Protein AF-R5E5W7-F1 (afdb_monomer_lite)

Foldseek 3Di:
DVVVVVVVVVVVVVVVVVVVVVVVVVVVVPPDPDDDDDDPPDDDDDDDDDDDDDDPPQFKWKWAQDPNWIWIATPVVRHTDDIQPFDPVQDDPVVNVCNHVIDMGTHPVRVVVVSVSGPD

Structure (mmCIF, N/CA/C/O backbone):
data_AF-R5E5W7-F1
#
_entry.id   AF-R5E5W7-F1
#
loop_
_atom_site.group_PDB
_atom_site.id
_atom_site.type_symbol
_atom_site.label_atom_id
_atom_site.label_alt_id
_atom_site.label_comp_id
_atom_site.label_asym_id
_atom_site.label_entity_id
_atom_site.label_seq_id
_atom_site.pdbx_PDB_ins_code
_atom_site.Cartn_x
_atom_site.Cartn_y
_atom_site.Cartn_z
_atom_site.occupancy
_atom_site.B_iso_or_equiv
_atom_site.auth_seq_id
_atom_site.auth_comp_id
_atom_site.auth_asym_id
_atom_site.auth_atom_id
_atom_site.pdbx_PDB_model_num
ATOM 1 N N . MET A 1 1 ? -29.186 -2.012 -33.921 1.00 54.53 1 MET A N 1
ATOM 2 C CA . MET A 1 1 ? -28.599 -0.682 -33.628 1.00 54.53 1 MET A CA 1
ATOM 3 C C . MET A 1 1 ? -28.529 -0.357 -32.128 1.00 54.53 1 MET A C 1
ATOM 5 O O . MET A 1 1 ? -27.446 -0.026 -31.678 1.00 54.53 1 MET A O 1
ATOM 9 N N . LYS A 1 2 ? -29.587 -0.528 -31.311 1.00 55.78 2 LYS A N 1
ATOM 10 C CA . LYS A 1 2 ? -29.557 -0.207 -29.857 1.00 55.78 2 LYS A CA 1
ATOM 11 C C . LYS A 1 2 ? -28.510 -0.954 -29.003 1.00 55.78 2 LYS A C 1
ATOM 13 O O . LYS A 1 2 ? -27.975 -0.366 -28.073 1.00 55.78 2 LYS A O 1
ATOM 18 N N . LYS A 1 3 ? -28.183 -2.217 -29.314 1.00 59.34 3 LYS A N 1
ATOM 19 C CA . LYS A 1 3 ? -27.215 -3.007 -28.519 1.00 59.34 3 LYS A CA 1
ATOM 20 C C . LYS A 1 3 ? -25.761 -2.529 -28.654 1.00 59.34 3 LYS A C 1
ATOM 22 O O . LYS A 1 3 ? -24.991 -2.680 -27.717 1.00 59.34 3 LYS A O 1
ATOM 27 N N . ILE A 1 4 ? -25.414 -1.908 -29.784 1.00 71.25 4 ILE A N 1
ATOM 28 C CA . ILE A 1 4 ? -24.067 -1.371 -30.031 1.00 71.25 4 ILE A CA 1
ATOM 29 C C . ILE A 1 4 ? -23.809 -0.116 -29.181 1.00 71.25 4 ILE A C 1
ATOM 31 O O . ILE A 1 4 ? -22.712 0.071 -28.671 1.00 71.25 4 ILE A O 1
ATOM 35 N N . TYR A 1 5 ? -24.840 0.709 -28.964 1.00 74.31 5 TYR A N 1
ATOM 36 C CA . TYR A 1 5 ? -24.718 1.945 -28.189 1.00 74.31 5 TYR A CA 1
ATOM 37 C C . TYR A 1 5 ? -24.454 1.684 -26.707 1.00 74.31 5 TYR A C 1
ATOM 39 O O . TYR A 1 5 ? -23.650 2.390 -26.111 1.00 74.31 5 TYR A O 1
ATOM 47 N N . GLY A 1 6 ? -25.063 0.647 -26.123 1.00 73.00 6 GLY A N 1
ATOM 48 C CA . GLY A 1 6 ? -24.780 0.271 -24.733 1.00 73.00 6 GLY A CA 1
ATOM 49 C C . GLY A 1 6 ? -23.317 -0.128 -24.519 1.00 73.00 6 GLY A C 1
ATOM 50 O O . GLY A 1 6 ? -22.710 0.265 -23.528 1.00 73.00 6 GLY A O 1
ATOM 51 N N . TYR A 1 7 ? -22.728 -0.838 -25.485 1.00 79.44 7 TYR A N 1
ATOM 52 C CA . TYR A 1 7 ? -21.323 -1.246 -25.439 1.00 79.44 7 TYR A CA 1
ATOM 53 C C . TYR A 1 7 ? -20.364 -0.054 -25.573 1.00 79.44 7 TYR A C 1
ATOM 55 O O . TYR A 1 7 ? -19.423 0.077 -24.794 1.00 79.44 7 TYR A O 1
ATOM 63 N N . ILE A 1 8 ? -20.638 0.859 -26.510 1.00 82.06 8 ILE A N 1
ATOM 64 C CA . ILE A 1 8 ? -19.815 2.059 -26.718 1.00 82.06 8 ILE A CA 1
ATOM 65 C C . ILE A 1 8 ? -19.871 2.979 -25.490 1.00 82.06 8 ILE A C 1
ATOM 67 O O . ILE A 1 8 ? -18.836 3.473 -25.053 1.00 82.06 8 ILE A O 1
ATOM 71 N N . VAL A 1 9 ? -21.050 3.165 -24.886 1.00 81.56 9 VAL A N 1
ATOM 72 C CA . VAL A 1 9 ? -21.195 3.965 -23.659 1.00 81.56 9 VAL A CA 1
ATOM 73 C C . VAL A 1 9 ? -20.426 3.336 -22.494 1.00 81.56 9 VAL A C 1
ATOM 75 O O . VAL A 1 9 ? -19.736 4.051 -21.773 1.00 81.56 9 VAL A O 1
ATOM 78 N N . GLY A 1 10 ? -20.471 2.008 -22.344 1.00 80.06 10 GLY A N 1
ATOM 79 C CA . GLY A 1 10 ? -19.704 1.299 -21.316 1.00 80.06 10 GLY A CA 1
ATOM 80 C C . GLY A 1 10 ? -18.190 1.482 -21.458 1.00 80.06 10 GLY A C 1
ATOM 81 O O . GLY A 1 10 ? -17.514 1.763 -20.471 1.00 80.06 10 GLY A O 1
ATOM 82 N N . ILE A 1 11 ? -17.662 1.406 -22.685 1.00 84.38 11 ILE A N 1
ATOM 83 C CA . ILE A 1 11 ? -16.235 1.644 -22.956 1.00 84.38 11 ILE A CA 1
ATOM 84 C C . ILE A 1 11 ? -15.837 3.076 -22.603 1.00 84.38 11 ILE A C 1
ATOM 86 O O . ILE A 1 11 ? -14.812 3.283 -21.959 1.00 84.38 11 ILE A O 1
ATOM 90 N N . VAL A 1 12 ? -16.643 4.067 -22.990 1.00 86.94 12 VAL A N 1
ATOM 91 C CA . VAL A 1 12 ? -16.334 5.479 -22.719 1.00 86.94 12 VAL A CA 1
ATOM 92 C C . VAL A 1 12 ? -16.306 5.754 -21.215 1.00 86.94 12 VAL A C 1
ATOM 94 O O . VAL A 1 12 ? -15.383 6.406 -20.734 1.00 86.94 12 VAL A O 1
ATOM 97 N N . VAL A 1 13 ? -17.258 5.208 -20.453 1.00 84.25 13 VAL A N 1
ATOM 98 C CA . VAL A 1 13 ? -17.280 5.350 -18.988 1.00 84.25 13 VAL A CA 1
ATOM 99 C C . VAL A 1 13 ? -16.085 4.639 -18.343 1.00 84.25 13 VAL A C 1
ATOM 101 O O . VAL A 1 13 ? -15.441 5.211 -17.466 1.00 84.25 13 VAL A O 1
ATOM 104 N N . GLY A 1 14 ? -15.732 3.438 -18.809 1.00 80.88 14 GLY A N 1
ATOM 105 C CA . GLY A 1 14 ? -14.558 2.710 -18.320 1.00 80.88 14 GLY A CA 1
ATOM 106 C C . GLY A 1 14 ? -13.244 3.458 -18.563 1.00 80.88 14 GLY A C 1
ATOM 107 O O . GLY A 1 14 ? -12.419 3.563 -17.658 1.00 80.88 14 GLY A O 1
ATOM 108 N N . LEU A 1 15 ? -13.070 4.053 -19.748 1.00 86.75 15 LEU A N 1
ATOM 109 C CA . LEU A 1 15 ? -11.886 4.857 -20.067 1.00 86.75 15 LEU A CA 1
ATOM 110 C C . LEU A 1 15 ? -11.782 6.106 -19.186 1.00 86.75 15 LEU A C 1
ATOM 112 O O . LEU A 1 15 ? -10.686 6.444 -18.749 1.00 86.75 15 LEU A O 1
ATOM 116 N N . ILE A 1 16 ? -12.905 6.756 -18.868 1.00 85.19 16 ILE A N 1
ATOM 117 C CA . ILE A 1 16 ? -12.922 7.908 -17.954 1.00 85.19 16 ILE A CA 1
ATOM 118 C C . ILE A 1 16 ? -12.454 7.494 -16.552 1.00 85.19 16 ILE A C 1
ATOM 120 O O . ILE A 1 16 ? -11.629 8.187 -15.965 1.00 85.19 16 ILE A O 1
ATOM 124 N N . ILE A 1 17 ? -12.909 6.345 -16.040 1.00 83.88 17 ILE A N 1
ATOM 125 C CA . ILE A 1 17 ? -12.494 5.835 -14.723 1.00 83.88 17 ILE A CA 1
ATOM 126 C C . ILE A 1 17 ? -10.989 5.535 -14.701 1.00 83.88 17 ILE A C 1
ATOM 128 O O . ILE A 1 17 ? -10.304 5.927 -13.759 1.00 83.88 17 ILE A O 1
ATOM 132 N N . ILE A 1 18 ? -10.459 4.907 -15.755 1.00 84.44 18 ILE A N 1
ATOM 133 C CA . ILE A 1 18 ? -9.023 4.608 -15.876 1.00 84.44 18 ILE A CA 1
ATOM 134 C C . ILE A 1 18 ? -8.200 5.903 -15.914 1.00 84.44 18 ILE A C 1
ATOM 136 O O . ILE A 1 18 ? -7.199 6.015 -15.212 1.00 84.44 18 ILE A O 1
ATOM 140 N N . ILE A 1 19 ? -8.636 6.909 -16.676 1.00 84.19 19 ILE A N 1
ATOM 141 C CA . ILE A 1 19 ? -7.956 8.211 -16.750 1.00 84.19 19 ILE A CA 1
ATOM 142 C C . ILE A 1 19 ? -7.986 8.922 -15.388 1.00 84.19 19 ILE A C 1
ATOM 144 O O . ILE A 1 19 ? -6.961 9.447 -14.953 1.00 84.19 19 ILE A O 1
ATOM 148 N N . CYS A 1 20 ? -9.117 8.898 -14.676 1.00 79.00 20 CYS A N 1
ATOM 149 C CA . CYS A 1 20 ? -9.213 9.433 -13.316 1.00 79.00 20 CYS A CA 1
ATOM 150 C C . CYS A 1 20 ? -8.267 8.712 -12.349 1.00 79.00 20 CYS A C 1
ATOM 152 O O . CYS A 1 20 ? -7.621 9.370 -11.536 1.00 79.00 20 CYS A O 1
ATOM 154 N N . PHE A 1 21 ? -8.141 7.390 -12.469 1.00 87.38 21 PHE A N 1
ATOM 155 C CA . PHE A 1 21 ? -7.224 6.600 -11.654 1.00 87.38 21 PHE A CA 1
ATOM 156 C C . PHE A 1 21 ? -5.765 6.988 -11.923 1.00 87.38 21 PHE A C 1
ATOM 158 O O . PHE A 1 21 ? -5.024 7.239 -10.982 1.00 87.38 21 PHE A O 1
ATOM 165 N N . VAL A 1 22 ? -5.361 7.161 -13.188 1.00 81.44 22 VAL A N 1
ATOM 166 C CA . VAL A 1 22 ? -3.997 7.601 -13.546 1.00 81.44 22 VAL A CA 1
ATOM 167 C C . VAL A 1 22 ? -3.691 9.016 -13.038 1.00 81.44 22 VAL A C 1
ATOM 169 O O . VAL A 1 22 ? -2.587 9.264 -12.552 1.00 81.44 22 VAL A O 1
ATOM 172 N N . ILE A 1 23 ? -4.650 9.947 -13.108 1.00 80.19 23 ILE A N 1
ATOM 173 C CA . ILE A 1 23 ? -4.487 11.307 -12.564 1.00 80.19 23 ILE A CA 1
ATOM 174 C C . ILE A 1 23 ? -4.349 11.262 -11.038 1.00 80.19 23 ILE A C 1
ATOM 176 O O . ILE A 1 23 ? -3.500 11.957 -10.483 1.00 80.19 23 ILE A O 1
ATOM 180 N N . PHE A 1 24 ? -5.153 10.433 -10.371 1.00 80.62 24 PHE A N 1
ATOM 181 C CA . PHE A 1 24 ? -5.102 10.254 -8.923 1.00 80.62 24 PHE A CA 1
ATOM 182 C C . PHE A 1 24 ? -3.756 9.673 -8.476 1.00 80.62 24 PHE A C 1
ATOM 184 O O . PHE A 1 24 ? -3.097 10.258 -7.625 1.00 80.62 24 PHE A O 1
ATOM 191 N N . ILE A 1 25 ? -3.306 8.603 -9.134 1.00 77.50 25 ILE A N 1
ATOM 192 C CA . ILE A 1 25 ? -1.981 7.984 -8.993 1.00 77.50 25 ILE A CA 1
ATOM 193 C C . ILE A 1 25 ? -0.887 9.049 -9.158 1.00 77.50 25 ILE A C 1
ATOM 195 O O . ILE A 1 25 ? -0.158 9.337 -8.215 1.00 77.50 25 ILE A O 1
ATOM 199 N N . THR A 1 26 ? -0.823 9.730 -10.305 1.00 72.06 26 THR A N 1
ATOM 200 C CA . THR A 1 26 ? 0.206 10.753 -10.585 1.00 72.06 26 THR A CA 1
ATOM 201 C C . THR A 1 26 ? 0.187 11.909 -9.571 1.00 72.06 26 THR A C 1
ATOM 203 O O . THR A 1 26 ? 1.239 12.431 -9.204 1.00 72.06 26 THR A O 1
ATOM 206 N N . GLY A 1 27 ? -0.996 12.316 -9.100 1.00 65.06 27 GLY A N 1
ATOM 207 C CA . GLY A 1 27 ? -1.155 13.340 -8.066 1.00 65.06 27 GLY A CA 1
ATOM 208 C C . GLY A 1 27 ? -0.719 12.875 -6.674 1.00 65.06 27 GLY A C 1
ATOM 209 O O . GLY A 1 27 ? -0.144 13.667 -5.932 1.00 65.06 27 GLY A O 1
ATOM 210 N N . TYR A 1 28 ? -0.934 11.600 -6.346 1.00 66.12 28 TYR A N 1
ATOM 211 C CA . TYR A 1 28 ? -0.548 10.985 -5.074 1.00 66.12 28 TY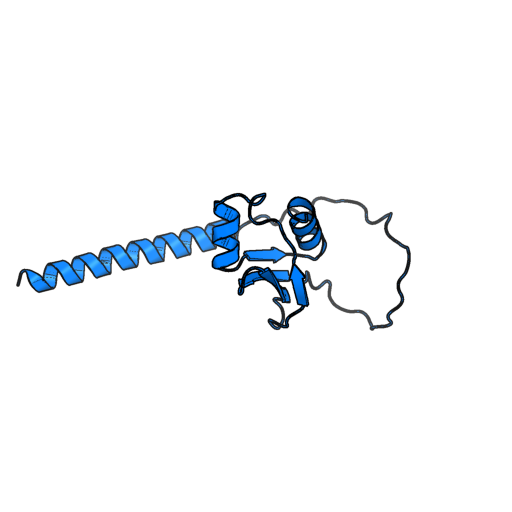R A CA 1
ATOM 212 C C . TYR A 1 28 ? 0.971 10.771 -4.972 1.00 66.12 28 TYR A C 1
ATOM 214 O O . TYR A 1 28 ? 1.579 11.116 -3.957 1.00 66.12 28 TYR A O 1
ATOM 222 N N . TYR A 1 29 ? 1.614 10.318 -6.057 1.00 62.56 29 TYR A N 1
ATOM 223 C CA . TYR A 1 29 ? 3.077 10.162 -6.122 1.00 62.56 29 TYR A CA 1
ATOM 224 C C . TYR A 1 29 ? 3.836 11.492 -6.086 1.00 62.56 29 TYR A C 1
ATOM 226 O O . TYR A 1 29 ? 5.042 11.511 -5.850 1.00 62.56 29 TYR A O 1
ATOM 234 N N . LYS A 1 30 ? 3.166 12.636 -6.276 1.00 53.34 30 LYS A N 1
ATOM 235 C CA . LYS A 1 30 ? 3.807 13.950 -6.147 1.00 53.34 30 LYS A CA 1
ATOM 236 C C . LYS A 1 30 ? 3.812 14.440 -4.695 1.00 53.34 30 LYS A C 1
ATOM 238 O O . LYS A 1 30 ? 3.437 15.577 -4.404 1.00 53.34 30 LYS A O 1
ATOM 243 N N . THR A 1 31 ? 4.292 13.598 -3.783 1.00 47.66 31 THR A N 1
ATOM 244 C CA . THR A 1 31 ? 4.494 13.937 -2.372 1.00 47.66 31 THR A CA 1
ATOM 245 C C . THR A 1 31 ? 5.952 14.335 -2.127 1.00 47.66 31 THR A C 1
ATOM 247 O O . THR A 1 31 ? 6.836 13.520 -1.925 1.00 47.66 31 THR A O 1
ATOM 250 N N . LYS A 1 32 ? 6.160 15.656 -2.178 1.00 51.12 32 LYS A N 1
ATOM 251 C CA . LYS A 1 32 ? 7.196 16.465 -1.507 1.00 51.12 32 LYS A CA 1
ATOM 252 C C . LYS A 1 32 ? 8.660 15.985 -1.545 1.00 51.12 32 LYS A C 1
ATOM 254 O O . LYS A 1 32 ? 9.162 15.380 -0.608 1.00 51.12 32 LYS A O 1
ATOM 259 N N . HIS A 1 33 ? 9.416 16.587 -2.466 1.00 50.53 33 HIS A N 1
ATOM 260 C CA . HIS A 1 33 ? 10.768 17.064 -2.151 1.00 50.53 33 HIS A CA 1
ATOM 261 C C . HIS A 1 33 ? 10.665 18.156 -1.067 1.00 50.53 33 HIS A C 1
ATOM 263 O O . HIS A 1 33 ? 10.414 19.323 -1.372 1.00 50.53 33 HIS A O 1
ATOM 269 N N . ASN A 1 34 ? 10.816 17.792 0.206 1.00 43.16 34 ASN A N 1
ATOM 270 C CA . ASN A 1 34 ? 11.026 18.762 1.280 1.00 43.16 34 ASN A CA 1
ATOM 271 C C . ASN A 1 34 ? 12.078 18.241 2.262 1.00 43.16 34 ASN A C 1
ATOM 273 O O . ASN A 1 34 ? 11.765 17.665 3.300 1.00 43.16 34 ASN A O 1
ATOM 277 N N . LYS A 1 35 ? 13.343 18.439 1.881 1.00 44.97 35 LYS A N 1
ATOM 278 C CA . LYS A 1 35 ? 14.521 18.170 2.702 1.00 44.97 35 LYS A CA 1
ATOM 279 C C . LYS A 1 35 ? 14.605 19.240 3.793 1.00 44.97 35 LYS A C 1
ATOM 281 O O . LYS A 1 35 ? 15.223 20.281 3.589 1.00 44.97 35 LYS A O 1
ATOM 286 N N . ASN A 1 36 ? 13.977 18.985 4.938 1.00 42.28 36 ASN A N 1
ATOM 287 C CA . ASN A 1 36 ? 14.173 19.789 6.140 1.00 42.28 36 ASN A CA 1
ATOM 288 C C . ASN A 1 36 ? 15.136 19.072 7.085 1.00 42.28 36 ASN A C 1
ATOM 290 O O . ASN A 1 36 ? 14.839 18.001 7.598 1.00 42.28 36 ASN A O 1
ATOM 294 N N . ASN A 1 37 ? 16.295 19.709 7.254 1.00 48.72 37 ASN A N 1
ATOM 295 C CA . ASN A 1 37 ? 17.343 19.466 8.239 1.00 48.72 37 ASN A CA 1
ATOM 296 C C . ASN A 1 37 ? 16.853 18.839 9.554 1.00 48.72 37 ASN A C 1
ATOM 298 O O . ASN A 1 37 ? 16.206 19.522 10.348 1.00 48.72 37 ASN A O 1
ATOM 302 N N . ILE A 1 38 ? 17.285 17.608 9.833 1.00 42.09 38 ILE A N 1
ATOM 303 C CA . ILE A 1 38 ? 17.412 17.093 11.197 1.00 42.09 38 ILE A CA 1
ATOM 304 C C . ILE A 1 38 ? 18.780 16.417 11.294 1.00 42.09 38 ILE A C 1
ATOM 306 O O . ILE A 1 38 ? 19.220 15.704 10.397 1.00 42.09 38 ILE A O 1
ATOM 310 N N . ASN A 1 39 ? 19.484 16.787 12.349 1.00 41.34 39 ASN A N 1
ATOM 311 C CA . ASN A 1 39 ? 20.896 16.566 12.587 1.00 41.34 39 ASN A CA 1
ATOM 312 C C . ASN A 1 39 ? 21.174 15.083 12.933 1.00 41.34 39 ASN A C 1
ATOM 314 O O . ASN A 1 39 ? 20.541 14.579 13.865 1.00 41.34 39 ASN A O 1
ATOM 318 N N . PRO A 1 40 ? 22.069 14.367 12.223 1.00 45.53 40 PRO A N 1
ATOM 319 C CA . PRO A 1 40 ? 22.365 12.962 12.492 1.00 45.53 40 PRO A CA 1
ATOM 320 C C . PRO A 1 40 ? 23.353 12.838 13.659 1.00 45.53 40 PRO A C 1
ATOM 322 O O . PRO A 1 40 ? 24.518 12.496 13.486 1.00 45.53 40 PRO A O 1
ATOM 325 N N . GLU A 1 41 ? 22.896 13.128 14.872 1.00 40.50 41 GLU A N 1
ATOM 326 C CA . GLU A 1 41 ? 23.690 12.916 16.082 1.00 40.50 41 GLU A CA 1
ATOM 327 C C . GLU A 1 41 ? 22.833 12.356 17.220 1.00 40.50 41 GLU A C 1
ATOM 329 O O . GLU A 1 41 ? 22.584 13.049 18.203 1.00 40.50 41 GLU A O 1
ATOM 334 N N . ASN A 1 42 ? 22.369 11.098 17.073 1.00 35.09 42 ASN A N 1
ATOM 335 C CA . ASN A 1 42 ? 22.277 10.125 18.184 1.00 35.09 42 ASN A CA 1
ATOM 336 C C . ASN A 1 42 ? 21.712 8.729 17.825 1.00 35.09 42 ASN A C 1
ATOM 338 O O . ASN A 1 42 ? 20.732 8.329 18.428 1.00 35.09 42 ASN A O 1
ATOM 342 N N . TYR A 1 43 ? 22.322 7.918 16.946 1.00 32.31 43 TYR A N 1
ATOM 343 C CA . TYR A 1 43 ? 22.010 6.465 16.935 1.00 32.31 43 TYR A CA 1
ATOM 344 C C . TYR A 1 43 ? 23.215 5.621 16.504 1.00 32.31 43 TYR A C 1
ATOM 346 O O . TYR A 1 43 ? 23.212 4.961 15.470 1.00 32.31 43 TYR A O 1
ATOM 354 N N . THR A 1 44 ? 24.280 5.633 17.300 1.00 40.72 44 THR A N 1
ATOM 355 C CA . THR A 1 44 ? 25.352 4.637 17.187 1.00 40.72 44 THR A CA 1
ATOM 356 C C . THR A 1 44 ? 25.294 3.730 18.400 1.00 40.72 44 THR A C 1
ATOM 358 O O . THR A 1 44 ? 25.754 4.113 19.471 1.00 40.72 44 THR A O 1
ATOM 361 N N . GLN A 1 45 ? 24.774 2.513 18.225 1.00 38.66 45 GLN A N 1
ATOM 362 C CA . GLN A 1 45 ? 25.251 1.347 18.972 1.00 38.66 45 GLN A CA 1
ATOM 363 C C . GLN A 1 45 ? 24.912 0.028 18.250 1.00 38.66 45 GLN A C 1
ATOM 365 O O . GLN A 1 45 ? 23.894 -0.604 18.488 1.00 38.66 45 GLN A O 1
ATOM 370 N N . ALA A 1 46 ? 25.838 -0.327 17.353 1.00 42.81 46 ALA A N 1
ATOM 371 C CA . ALA A 1 46 ? 26.351 -1.656 17.008 1.00 42.81 46 ALA A CA 1
ATOM 372 C C . ALA A 1 46 ? 25.383 -2.838 16.786 1.00 42.81 46 ALA A C 1
ATOM 374 O O . ALA A 1 46 ? 25.012 -3.520 17.736 1.00 42.81 46 ALA A O 1
ATOM 375 N N . THR A 1 47 ? 25.257 -3.248 15.517 1.00 30.83 47 THR A N 1
ATOM 376 C CA . THR A 1 47 ? 25.577 -4.631 15.117 1.00 30.83 47 THR A CA 1
ATOM 377 C C . THR A 1 47 ? 26.362 -4.644 13.806 1.00 30.83 47 THR A C 1
ATOM 379 O O . THR A 1 47 ? 25.985 -4.033 12.814 1.00 30.83 47 THR A O 1
ATOM 382 N N . ASP A 1 48 ? 27.491 -5.331 13.888 1.00 43.88 48 ASP A N 1
ATOM 383 C CA . ASP A 1 48 ? 28.554 -5.568 12.921 1.00 43.88 48 ASP A CA 1
ATOM 384 C C . ASP A 1 48 ? 28.073 -6.300 11.655 1.00 43.88 48 ASP A C 1
ATOM 386 O O . ASP A 1 48 ? 27.541 -7.408 11.732 1.00 43.88 48 ASP A O 1
ATOM 390 N N . SER A 1 49 ? 28.274 -5.693 10.483 1.00 39.69 49 SER A N 1
ATOM 391 C CA . SER A 1 49 ? 28.378 -6.390 9.196 1.00 39.69 49 SER A CA 1
ATOM 392 C C . SER A 1 49 ? 29.142 -5.518 8.202 1.00 39.69 49 SER A C 1
ATOM 394 O O . SER A 1 49 ? 28.668 -4.487 7.735 1.00 39.69 49 SER A O 1
ATOM 396 N N . THR A 1 50 ? 30.364 -5.949 7.898 1.00 41.53 50 THR A N 1
ATOM 397 C CA . THR A 1 50 ? 31.217 -5.409 6.837 1.00 41.53 50 THR A CA 1
ATOM 398 C C . THR A 1 50 ? 30.560 -5.626 5.471 1.00 41.53 50 THR A C 1
ATOM 400 O O . THR A 1 50 ? 30.567 -6.744 4.963 1.00 41.53 50 THR A O 1
ATOM 403 N N . TYR A 1 51 ? 30.064 -4.555 4.852 1.00 42.59 51 TYR A N 1
ATOM 404 C CA . TYR A 1 51 ? 29.904 -4.440 3.399 1.00 42.59 51 TYR A CA 1
ATOM 405 C C . TYR A 1 51 ? 30.447 -3.072 2.962 1.00 42.59 51 TYR A C 1
ATOM 407 O O . TYR A 1 51 ? 30.254 -2.090 3.684 1.00 42.59 51 TYR A O 1
ATOM 415 N N . PRO A 1 52 ? 31.209 -3.001 1.855 1.00 42.22 52 PRO A N 1
ATOM 416 C CA . PRO A 1 52 ? 31.803 -1.752 1.405 1.00 42.22 52 PRO A CA 1
ATOM 417 C C . PRO A 1 52 ? 30.696 -0.769 1.017 1.00 42.22 52 PRO A C 1
ATOM 419 O O . PRO A 1 52 ? 29.630 -1.179 0.563 1.00 42.22 52 PRO A O 1
ATOM 422 N N . ALA A 1 53 ? 30.979 0.513 1.247 1.00 56.34 53 ALA A N 1
ATOM 423 C CA . ALA A 1 53 ? 30.154 1.646 0.861 1.00 56.34 53 ALA A CA 1
ATOM 424 C C . ALA A 1 53 ? 29.609 1.489 -0.566 1.00 56.34 53 ALA A C 1
ATOM 426 O O . ALA A 1 53 ? 30.324 0.972 -1.421 1.00 56.34 53 ALA A O 1
ATOM 427 N N . ASP A 1 54 ? 28.359 1.902 -0.792 1.00 41.44 54 ASP A N 1
ATOM 428 C CA . ASP A 1 54 ? 27.969 2.910 -1.788 1.00 41.44 54 ASP A CA 1
ATOM 429 C C . ASP A 1 54 ? 26.440 2.881 -1.997 1.00 41.44 54 ASP A C 1
ATOM 431 O O . ASP A 1 54 ? 25.827 1.825 -2.099 1.00 41.44 54 ASP A O 1
ATOM 435 N N . GLU A 1 55 ? 25.861 4.080 -2.080 1.00 42.19 55 GLU A N 1
ATOM 436 C CA . GLU A 1 55 ? 24.448 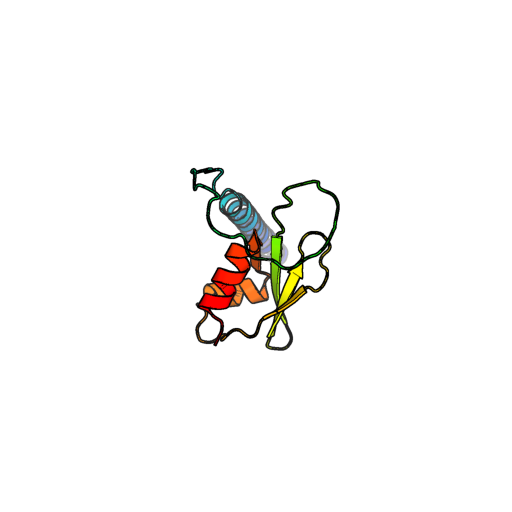4.420 -2.307 1.00 42.19 55 GLU A CA 1
ATOM 437 C C . GLU A 1 55 ? 23.502 4.328 -1.098 1.00 42.19 55 GLU A C 1
ATOM 439 O O . GLU A 1 55 ? 23.121 3.271 -0.608 1.00 42.19 55 GLU A O 1
ATOM 444 N N . ASP A 1 56 ? 23.077 5.521 -0.671 1.00 50.44 56 ASP A N 1
ATOM 445 C CA . ASP A 1 56 ? 21.878 5.841 0.108 1.00 50.44 56 ASP A CA 1
ATOM 446 C C . ASP A 1 56 ? 20.628 5.366 -0.660 1.00 50.44 56 ASP A C 1
ATOM 448 O O . ASP A 1 56 ? 19.827 6.153 -1.178 1.00 50.44 56 ASP A O 1
ATOM 452 N N . ILE A 1 57 ? 20.515 4.046 -0.841 1.00 55.16 57 ILE A N 1
ATOM 453 C CA . ILE A 1 57 ? 19.320 3.419 -1.375 1.00 55.16 57 ILE A CA 1
ATOM 454 C C . ILE A 1 57 ? 18.248 3.633 -0.318 1.00 55.16 57 ILE A C 1
ATOM 456 O O . ILE A 1 57 ? 18.268 3.052 0.763 1.00 55.16 57 ILE A O 1
ATOM 460 N N . ASN A 1 58 ? 17.321 4.537 -0.613 1.00 63.59 58 ASN A N 1
ATOM 461 C CA . ASN A 1 58 ? 16.110 4.693 0.173 1.00 63.59 58 ASN A CA 1
ATOM 462 C C . ASN A 1 58 ? 15.296 3.408 -0.050 1.00 63.59 58 ASN A C 1
ATOM 464 O O . ASN A 1 58 ? 14.480 3.326 -0.970 1.00 63.59 58 ASN A O 1
ATOM 468 N N . GLU A 1 59 ? 15.629 2.359 0.708 1.00 76.44 59 GLU A N 1
ATOM 469 C CA . GLU A 1 59 ? 15.082 1.018 0.535 1.00 76.44 59 GLU A CA 1
ATOM 470 C C . GLU A 1 59 ? 13.574 1.096 0.772 1.00 76.44 59 GLU A C 1
ATOM 472 O O . GLU A 1 59 ? 13.107 1.519 1.828 1.00 76.44 59 GLU A O 1
ATOM 477 N N . SER A 1 60 ? 12.810 0.805 -0.277 1.00 85.38 60 SER A N 1
ATOM 478 C CA . SER A 1 60 ? 11.353 0.898 -0.268 1.00 85.38 60 SER A CA 1
ATOM 479 C C . SER A 1 60 ? 10.766 -0.496 -0.107 1.00 85.38 60 SER A C 1
ATOM 481 O O . SER A 1 60 ? 11.329 -1.480 -0.593 1.00 85.38 60 SER A O 1
ATOM 483 N N . PHE A 1 61 ? 9.629 -0.580 0.568 1.00 89.12 61 PHE A N 1
ATOM 484 C CA . PHE A 1 61 ? 8.976 -1.823 0.946 1.00 89.12 61 PHE A CA 1
ATOM 485 C C . PHE A 1 61 ? 7.570 -1.890 0.367 1.00 89.12 61 PHE A C 1
ATOM 487 O O . PHE A 1 61 ? 6.847 -0.895 0.307 1.00 89.12 61 PHE A O 1
ATOM 494 N N . TYR A 1 62 ? 7.177 -3.091 -0.030 1.00 89.19 62 TYR A N 1
ATOM 495 C CA . TYR A 1 62 ? 5.855 -3.406 -0.543 1.00 89.19 62 TYR A CA 1
ATOM 496 C C . TYR A 1 62 ? 5.140 -4.341 0.430 1.00 89.19 62 TYR A C 1
ATOM 498 O O . TYR A 1 62 ? 5.597 -5.453 0.685 1.00 89.19 62 TYR A O 1
ATOM 506 N N . LEU A 1 63 ? 4.026 -3.880 0.993 1.00 90.69 63 LEU A N 1
ATOM 507 C CA . LEU A 1 63 ? 3.220 -4.609 1.963 1.00 90.69 63 LEU A CA 1
ATOM 508 C C . LEU A 1 63 ? 1.928 -5.067 1.303 1.00 90.69 63 LEU A C 1
ATOM 510 O O . LEU A 1 63 ? 1.168 -4.251 0.780 1.00 90.69 63 LEU A O 1
ATOM 514 N N . VAL A 1 64 ? 1.636 -6.358 1.393 1.00 89.88 64 VAL A N 1
ATOM 515 C CA . VAL A 1 64 ? 0.403 -6.933 0.852 1.00 89.88 64 VAL A CA 1
ATOM 516 C C . VAL A 1 64 ? -0.237 -7.880 1.856 1.00 89.88 64 VAL A C 1
ATOM 518 O O . VAL A 1 64 ? 0.449 -8.603 2.571 1.00 89.88 64 VAL A O 1
ATOM 521 N N . TYR A 1 65 ? -1.563 -7.850 1.953 1.0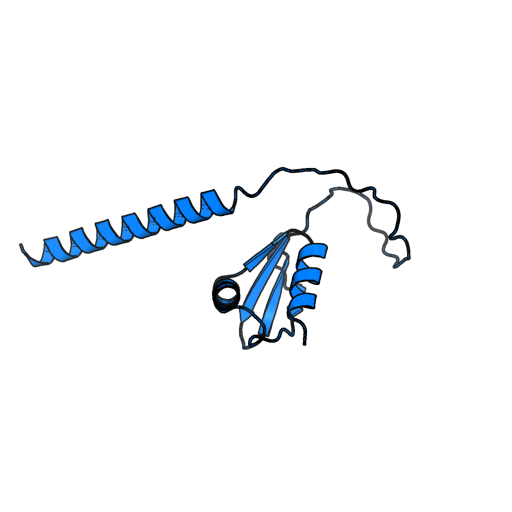0 86.56 65 TYR A N 1
ATOM 522 C CA . TYR A 1 65 ? -2.313 -8.765 2.804 1.00 86.56 65 TYR A CA 1
ATOM 523 C C . TYR A 1 65 ? -2.661 -10.046 2.042 1.00 86.56 65 TYR A C 1
ATOM 525 O O . TYR A 1 65 ? -3.560 -10.044 1.200 1.00 86.56 65 TYR A O 1
ATOM 533 N N . GLU A 1 66 ? -1.977 -11.138 2.372 1.00 82.62 66 GLU A N 1
ATOM 534 C CA . GLU A 1 66 ? -2.130 -12.457 1.753 1.00 82.62 66 GLU A CA 1
ATOM 535 C C . GLU A 1 66 ? -2.236 -13.532 2.844 1.00 82.62 66 GLU A C 1
ATOM 537 O O . GLU A 1 66 ? -1.619 -13.435 3.902 1.00 82.62 66 GLU A O 1
ATOM 542 N N . ASP A 1 67 ? -3.076 -14.547 2.629 1.00 79.75 67 ASP A N 1
ATOM 543 C CA . ASP A 1 67 ? -3.243 -15.689 3.547 1.00 79.75 67 ASP A CA 1
ATOM 544 C C . ASP A 1 67 ? -3.512 -15.323 5.019 1.00 79.75 67 ASP A C 1
ATOM 546 O O . ASP A 1 67 ? -3.156 -16.037 5.959 1.00 79.75 67 ASP A O 1
ATOM 550 N N . GLY A 1 68 ? -4.195 -14.199 5.233 1.00 81.25 68 GLY A N 1
ATOM 551 C CA . GLY A 1 68 ? -4.571 -13.739 6.565 1.00 81.25 68 GLY A CA 1
ATOM 552 C C . GLY A 1 68 ? -3.482 -12.954 7.301 1.00 81.25 68 GLY A C 1
ATOM 553 O O . GLY A 1 68 ? -3.717 -12.555 8.442 1.00 81.25 68 GLY A O 1
ATOM 554 N N . LYS A 1 69 ? -2.329 -12.702 6.670 1.00 84.88 69 LYS A N 1
ATOM 555 C CA . LYS A 1 69 ? -1.190 -11.968 7.238 1.00 84.88 69 LYS A CA 1
ATOM 556 C C . LYS A 1 69 ? -0.715 -10.875 6.288 1.00 84.88 69 LYS A C 1
ATOM 558 O O . LYS A 1 69 ? -0.997 -10.915 5.096 1.00 84.88 69 LYS A O 1
ATOM 563 N N . VAL A 1 70 ? 0.003 -9.881 6.808 1.00 87.81 70 VAL A N 1
ATOM 564 C CA . VAL A 1 70 ? 0.707 -8.937 5.935 1.00 87.81 70 VAL A CA 1
ATOM 565 C C . VAL A 1 70 ? 2.085 -9.488 5.619 1.00 87.81 70 VAL A C 1
ATOM 567 O O . VAL A 1 70 ? 2.824 -9.891 6.511 1.00 87.81 70 VAL A O 1
ATOM 570 N N . VAL A 1 71 ? 2.410 -9.517 4.337 1.00 89.31 71 VAL A N 1
ATOM 571 C CA . VAL A 1 71 ? 3.695 -9.938 3.799 1.00 89.31 71 VAL A CA 1
ATOM 572 C C . VAL A 1 71 ? 4.436 -8.692 3.346 1.00 89.31 71 VAL A C 1
ATOM 574 O O . VAL A 1 71 ? 3.870 -7.859 2.636 1.00 89.31 71 VAL A O 1
ATOM 577 N N . ILE A 1 72 ? 5.683 -8.554 3.778 1.00 90.38 72 ILE A N 1
ATOM 578 C CA . ILE A 1 72 ? 6.566 -7.453 3.414 1.00 90.38 72 ILE A CA 1
ATOM 579 C C . ILE A 1 72 ? 7.547 -7.969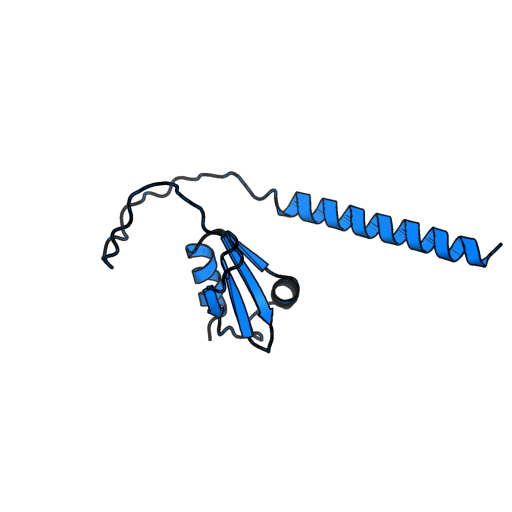 2.365 1.00 90.38 72 ILE A C 1
ATOM 581 O O . ILE A 1 72 ? 8.216 -8.983 2.567 1.00 90.38 72 ILE A O 1
ATOM 585 N N . TYR A 1 73 ? 7.664 -7.240 1.265 1.00 86.81 73 TYR A N 1
ATOM 586 C CA . TYR A 1 73 ? 8.649 -7.455 0.216 1.00 86.81 73 TYR A CA 1
ATOM 587 C C . TYR A 1 73 ? 9.569 -6.239 0.117 1.00 86.81 73 TYR A C 1
ATOM 589 O O . TYR A 1 73 ? 9.132 -5.104 0.317 1.00 86.81 73 TYR A O 1
ATOM 597 N N . LYS A 1 74 ? 10.834 -6.462 -0.236 1.00 86.31 74 LYS A N 1
ATOM 598 C CA . LYS A 1 74 ? 11.723 -5.385 -0.682 1.00 86.31 74 LYS A CA 1
ATOM 599 C C . LYS A 1 74 ? 11.306 -4.963 -2.087 1.00 86.31 74 LYS A C 1
ATOM 601 O O . LYS A 1 74 ? 11.152 -5.817 -2.950 1.00 86.31 74 LYS A O 1
ATOM 606 N N . GLU A 1 75 ? 11.118 -3.674 -2.353 1.00 80.19 75 GLU A N 1
ATOM 607 C CA . GLU A 1 75 ? 10.665 -3.238 -3.684 1.00 80.19 75 GLU A CA 1
ATOM 608 C C . GLU A 1 75 ? 1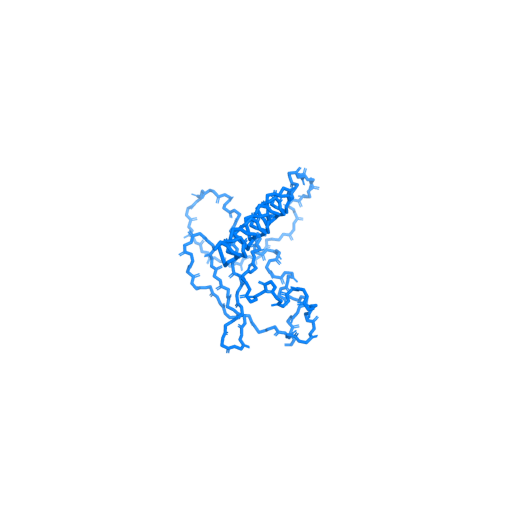1.765 -3.342 -4.746 1.00 80.19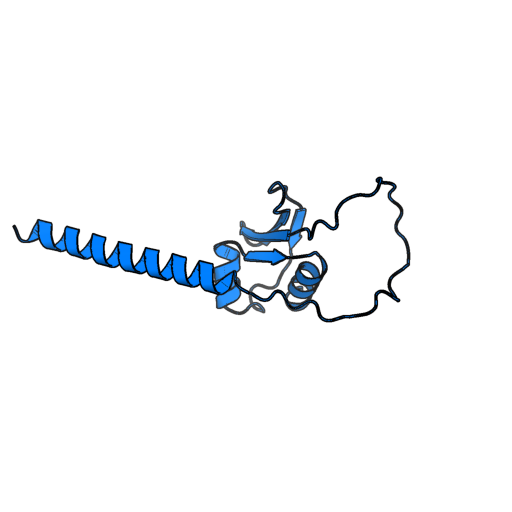 75 GLU A C 1
ATOM 610 O O . GLU A 1 75 ? 11.464 -3.504 -5.927 1.00 80.19 75 GLU A O 1
ATOM 615 N N . SER A 1 76 ? 13.035 -3.293 -4.337 1.00 78.06 76 SER A N 1
ATOM 616 C CA . SER A 1 76 ? 14.191 -3.363 -5.240 1.00 78.06 76 SER A CA 1
ATOM 617 C C . SER A 1 76 ? 14.169 -4.602 -6.140 1.00 78.06 76 SER A C 1
ATOM 619 O O . SER A 1 76 ? 14.449 -4.505 -7.334 1.00 78.06 76 SER A O 1
ATOM 621 N N . ASP A 1 77 ? 13.810 -5.756 -5.585 1.00 79.75 77 ASP A N 1
ATOM 622 C CA . ASP A 1 77 ? 13.835 -7.052 -6.264 1.00 79.75 77 ASP A CA 1
ATOM 623 C C . ASP A 1 77 ? 12.569 -7.898 -6.033 1.00 79.75 77 ASP A C 1
ATOM 625 O O . ASP A 1 77 ? 12.469 -9.012 -6.551 1.00 79.75 77 ASP A O 1
ATOM 629 N N . ARG A 1 78 ? 11.585 -7.369 -5.292 1.00 79.56 78 ARG A N 1
ATOM 630 C CA . ARG A 1 78 ? 10.386 -8.089 -4.827 1.00 79.56 78 ARG A CA 1
ATOM 631 C C . ARG A 1 78 ? 10.720 -9.357 -4.050 1.00 79.56 78 ARG A C 1
ATOM 633 O O . ARG A 1 78 ? 9.929 -10.302 -4.027 1.00 79.56 78 ARG A O 1
ATOM 640 N N . THR A 1 79 ? 11.873 -9.378 -3.388 1.00 83.81 79 THR A N 1
ATOM 641 C CA . THR A 1 79 ? 12.250 -10.474 -2.504 1.00 83.81 79 THR A CA 1
ATOM 642 C C . THR A 1 79 ? 11.450 -10.381 -1.212 1.00 83.81 79 THR A C 1
ATOM 644 O O . THR A 1 79 ? 11.268 -9.305 -0.639 1.00 83.81 79 THR A O 1
ATOM 647 N N . PHE A 1 80 ? 10.956 -11.533 -0.758 1.00 88.06 80 PHE A N 1
ATOM 648 C CA . PHE A 1 80 ? 10.302 -11.663 0.538 1.00 88.06 80 PHE A CA 1
ATOM 649 C C . PHE A 1 80 ? 11.239 -11.170 1.649 1.00 88.06 80 PHE A C 1
ATOM 651 O O . PHE A 1 80 ? 12.380 -11.622 1.748 1.00 88.06 80 PHE A O 1
ATOM 658 N N . TYR A 1 81 ? 10.741 -10.248 2.468 1.00 87.25 81 TYR A N 1
ATOM 659 C CA . TYR A 1 81 ? 11.464 -9.680 3.597 1.00 87.25 81 TYR A CA 1
ATOM 660 C C . TYR A 1 81 ? 11.034 -10.349 4.901 1.00 87.25 81 TYR A C 1
ATOM 662 O O . TYR A 1 81 ? 11.840 -11.029 5.531 1.00 87.25 81 TYR A O 1
ATOM 670 N N . ASP A 1 82 ? 9.763 -10.186 5.283 1.00 87.62 82 ASP A N 1
ATOM 671 C CA . ASP A 1 82 ? 9.217 -10.750 6.519 1.00 87.62 82 ASP A CA 1
ATOM 672 C C . ASP A 1 82 ? 7.676 -10.785 6.509 1.00 87.62 82 ASP A C 1
ATOM 674 O O . ASP A 1 82 ? 7.020 -10.189 5.650 1.00 87.62 82 ASP A O 1
ATOM 678 N N . TYR A 1 83 ? 7.088 -11.459 7.496 1.00 87.12 83 TYR A N 1
ATOM 679 C CA . TYR A 1 83 ? 5.669 -11.369 7.821 1.00 87.12 83 TYR A CA 1
ATOM 680 C C . TYR A 1 83 ? 5.428 -10.334 8.922 1.00 87.12 83 TYR A C 1
ATOM 682 O O . TYR A 1 83 ? 5.991 -10.409 10.010 1.00 87.12 83 TYR A O 1
ATOM 690 N N . ALA A 1 84 ? 4.497 -9.422 8.677 1.00 84.38 84 ALA A N 1
ATOM 691 C CA . ALA A 1 84 ? 3.991 -8.494 9.670 1.00 84.38 84 ALA A CA 1
ATOM 692 C C . ALA A 1 84 ? 2.760 -9.074 10.376 1.00 84.38 84 ALA A C 1
ATOM 694 O O . ALA A 1 84 ? 1.713 -9.307 9.759 1.00 84.38 84 ALA A O 1
ATOM 695 N N . ASP A 1 85 ? 2.881 -9.259 11.690 1.00 80.56 85 ASP A N 1
ATOM 696 C CA . ASP A 1 85 ? 1.744 -9.543 12.561 1.00 80.56 85 ASP A CA 1
ATOM 697 C C . ASP A 1 85 ? 1.113 -8.219 13.007 1.00 80.56 85 ASP A C 1
ATOM 699 O O . ASP A 1 85 ? 1.584 -7.545 13.926 1.00 80.56 85 ASP A O 1
ATOM 703 N N . ILE A 1 86 ? 0.091 -7.791 12.264 1.00 79.62 86 ILE A N 1
ATOM 704 C CA . ILE A 1 86 ? -0.618 -6.533 12.501 1.00 79.62 86 ILE A CA 1
ATOM 705 C C . ILE A 1 86 ? -2.098 -6.782 12.754 1.00 79.62 86 ILE A C 1
ATOM 707 O O . ILE A 1 86 ? -2.755 -7.608 12.114 1.00 79.62 86 ILE A O 1
ATOM 711 N N . ASN A 1 87 ? -2.658 -6.006 13.675 1.00 78.56 87 ASN A N 1
ATOM 712 C CA . ASN A 1 87 ? -4.057 -6.107 14.033 1.00 78.56 87 ASN A CA 1
ATOM 713 C C . ASN A 1 87 ? -4.932 -5.395 13.004 1.00 78.56 87 ASN A C 1
ATOM 715 O O . ASN A 1 87 ? -5.143 -4.182 13.044 1.00 78.56 87 ASN A O 1
ATOM 719 N N . MET A 1 88 ? -5.520 -6.191 12.116 1.00 75.62 88 MET A N 1
ATOM 720 C CA . MET A 1 88 ? -6.418 -5.730 11.059 1.00 75.62 88 MET A CA 1
ATOM 721 C C . MET A 1 88 ? -7.649 -4.970 11.591 1.00 75.62 88 MET A C 1
ATOM 723 O O . MET A 1 88 ? -8.274 -4.218 10.849 1.00 75.62 88 MET A O 1
ATOM 727 N N . ASN A 1 89 ? -8.029 -5.126 12.862 1.00 76.88 89 ASN A N 1
ATOM 728 C CA . ASN A 1 89 ? -9.139 -4.369 13.451 1.00 76.88 89 ASN A CA 1
ATOM 729 C C . ASN A 1 89 ? -8.728 -2.958 13.884 1.00 76.88 89 ASN A C 1
ATOM 731 O O . ASN A 1 89 ? -9.573 -2.065 13.897 1.00 76.88 89 ASN A O 1
ATOM 735 N N . SER A 1 90 ? -7.448 -2.762 14.202 1.00 76.94 90 SER A N 1
ATOM 736 C CA . SER A 1 90 ? -6.872 -1.464 14.569 1.00 76.94 90 SER A CA 1
ATOM 737 C C . SER A 1 90 ? -6.576 -0.594 13.345 1.00 76.94 90 SER A C 1
ATOM 739 O O . SER A 1 90 ? -6.455 0.624 13.463 1.00 76.94 90 SER A O 1
ATOM 741 N N . ILE A 1 91 ? -6.488 -1.207 12.162 1.00 81.75 91 ILE A N 1
ATOM 742 C CA . ILE A 1 91 ? -6.189 -0.521 10.905 1.00 81.75 91 ILE A CA 1
ATOM 743 C C . ILE A 1 91 ? -7.465 0.118 10.324 1.00 81.75 91 ILE A C 1
ATOM 745 O O . ILE A 1 91 ? -8.490 -0.562 10.174 1.00 81.75 91 ILE A O 1
ATOM 749 N N . PRO A 1 92 ? -7.420 1.404 9.923 1.00 83.12 92 PRO A N 1
ATOM 750 C CA . PRO A 1 92 ? -8.518 2.057 9.220 1.00 83.12 92 PRO A CA 1
ATOM 751 C C . PRO A 1 92 ? -8.943 1.292 7.960 1.00 83.12 92 PRO A C 1
ATOM 753 O O . PRO A 1 92 ? -8.118 0.725 7.245 1.00 83.12 92 PRO A O 1
ATOM 756 N N . ALA A 1 93 ? -10.242 1.308 7.643 1.00 79.00 93 ALA A N 1
ATOM 757 C CA . ALA A 1 93 ? -10.784 0.566 6.500 1.00 79.00 93 ALA A CA 1
ATOM 758 C C . ALA A 1 93 ? -10.088 0.907 5.171 1.00 79.00 93 ALA A C 1
ATOM 760 O O . ALA A 1 93 ? -9.842 0.015 4.370 1.00 79.00 93 ALA A O 1
ATOM 761 N N . GLU A 1 94 ? -9.715 2.170 4.981 1.00 78.19 94 GLU A N 1
ATOM 762 C CA . GLU A 1 94 ? -8.983 2.635 3.805 1.00 78.19 94 GLU A CA 1
ATOM 763 C C . GLU A 1 94 ? -7.609 1.963 3.664 1.00 78.19 94 GLU A C 1
ATOM 765 O O . GLU A 1 94 ? -7.288 1.428 2.607 1.00 78.19 94 GLU A O 1
ATOM 770 N N . ILE A 1 95 ? -6.829 1.914 4.746 1.00 81.81 95 ILE A N 1
ATOM 771 C CA . ILE A 1 95 ? -5.495 1.300 4.752 1.00 81.81 95 ILE A CA 1
ATOM 772 C C . ILE A 1 95 ? -5.587 -0.217 4.569 1.00 81.81 95 ILE A C 1
ATOM 774 O O . ILE A 1 95 ? -4.747 -0.806 3.898 1.00 81.81 95 ILE A O 1
ATOM 778 N N . ARG A 1 96 ? -6.635 -0.866 5.089 1.00 82.06 96 ARG A N 1
ATOM 779 C CA . ARG A 1 96 ? -6.873 -2.293 4.819 1.00 82.06 96 ARG A CA 1
ATOM 780 C C . ARG A 1 96 ? -7.098 -2.585 3.347 1.00 82.06 96 ARG A C 1
ATOM 782 O O . ARG A 1 96 ? -6.588 -3.581 2.846 1.00 82.06 96 ARG A O 1
ATOM 789 N N . GLU A 1 97 ? -7.883 -1.754 2.668 1.00 81.75 97 GLU A N 1
ATOM 790 C CA . GLU A 1 97 ? -8.085 -1.910 1.228 1.00 81.75 97 GLU A CA 1
ATOM 791 C C . GLU A 1 97 ? -6.781 -1.644 0.469 1.00 81.75 97 GLU A C 1
ATOM 793 O O . GLU A 1 97 ? -6.452 -2.398 -0.442 1.00 81.75 97 GLU A O 1
ATOM 798 N N . GLN A 1 98 ? -5.975 -0.668 0.901 1.00 80.38 98 GLN A N 1
ATOM 799 C CA . GLN A 1 98 ? -4.638 -0.450 0.339 1.00 80.38 98 GLN A CA 1
ATOM 800 C C . GLN A 1 98 ? -3.712 -1.655 0.547 1.00 80.38 98 GLN A C 1
ATOM 802 O O . GLN A 1 98 ? -3.053 -2.065 -0.396 1.00 80.38 98 GLN A O 1
ATOM 807 N N . LEU A 1 99 ? -3.714 -2.292 1.721 1.00 85.62 99 LEU A N 1
ATOM 808 C CA . LEU A 1 99 ? -2.938 -3.513 1.970 1.00 85.62 99 LEU A CA 1
ATOM 809 C C . LEU A 1 99 ? -3.377 -4.681 1.076 1.00 85.62 99 LEU A C 1
ATOM 811 O O . LEU A 1 99 ? -2.546 -5.490 0.687 1.00 85.62 99 LEU A O 1
ATOM 815 N N . LYS A 1 100 ? -4.658 -4.782 0.707 1.00 84.00 100 LYS A N 1
ATOM 816 C CA . LYS A 1 100 ? -5.119 -5.794 -0.264 1.00 84.00 100 LYS A CA 1
ATOM 817 C C . LYS A 1 100 ? -4.680 -5.485 -1.697 1.00 84.00 100 LYS A C 1
ATOM 819 O O . LYS A 1 100 ? -4.515 -6.404 -2.490 1.00 84.00 100 LYS A O 1
ATOM 824 N N . LEU A 1 101 ? -4.553 -4.204 -2.041 1.00 82.50 101 LEU A N 1
ATOM 825 C CA . LEU A 1 101 ? -4.088 -3.749 -3.356 1.00 82.50 101 LEU A CA 1
ATOM 826 C C . LEU A 1 101 ? -2.553 -3.718 -3.457 1.00 82.50 101 LEU A C 1
ATOM 828 O O . LEU A 1 101 ? -2.011 -3.739 -4.562 1.00 82.50 101 LEU A O 1
ATOM 832 N N . GLY A 1 102 ? -1.870 -3.685 -2.313 1.00 83.88 102 GLY A N 1
ATOM 833 C CA . GLY A 1 102 ? -0.438 -3.464 -2.192 1.00 83.88 102 GLY A CA 1
ATOM 834 C C . GLY A 1 102 ? -0.117 -2.032 -1.770 1.00 83.88 102 GLY A C 1
ATOM 835 O O . GLY A 1 102 ? -0.364 -1.081 -2.514 1.00 83.88 102 GLY A O 1
ATOM 836 N N . LEU A 1 103 ? 0.452 -1.888 -0.577 1.00 87.88 103 LEU A N 1
ATOM 837 C CA . LEU A 1 103 ? 0.858 -0.622 0.020 1.00 87.88 103 LEU A CA 1
ATOM 838 C C . LEU A 1 103 ? 2.374 -0.447 -0.103 1.00 87.88 103 LEU A C 1
ATOM 840 O O . LEU A 1 103 ? 3.135 -1.331 0.275 1.00 87.88 103 LEU A O 1
ATOM 844 N N . TYR A 1 104 ? 2.802 0.715 -0.585 1.00 88.56 104 TYR A N 1
ATOM 845 C CA . TYR A 1 104 ? 4.214 1.073 -0.707 1.00 88.56 104 TYR A CA 1
ATOM 846 C C . TYR A 1 104 ? 4.644 1.963 0.454 1.00 88.56 104 TYR A C 1
ATOM 848 O O . TYR A 1 104 ? 3.945 2.924 0.783 1.00 88.56 104 TYR A O 1
ATOM 856 N N . ILE A 1 105 ? 5.783 1.643 1.065 1.00 85.12 105 ILE A N 1
ATOM 857 C CA . ILE A 1 105 ? 6.372 2.411 2.159 1.00 85.12 105 ILE A CA 1
ATOM 858 C C . ILE A 1 105 ? 7.844 2.672 1.858 1.00 85.12 105 ILE A C 1
ATOM 860 O O . ILE A 1 105 ? 8.626 1.739 1.702 1.00 85.12 105 ILE A O 1
ATOM 864 N N . ASP A 1 106 ? 8.221 3.945 1.817 1.00 85.81 106 ASP A N 1
ATOM 865 C CA . ASP A 1 106 ? 9.595 4.354 1.541 1.00 85.81 106 ASP A CA 1
ATOM 866 C C . ASP A 1 106 ? 10.407 4.406 2.841 1.00 85.81 106 ASP A C 1
ATOM 868 O O . ASP A 1 106 ? 10.055 5.144 3.767 1.00 85.81 106 ASP A O 1
ATOM 872 N N . GLY A 1 107 ? 11.515 3.670 2.896 1.00 80.31 107 GLY A N 1
ATOM 873 C CA . GLY A 1 107 ? 12.439 3.663 4.025 1.00 80.31 107 GLY A CA 1
ATOM 874 C C . GLY A 1 107 ? 12.015 2.751 5.179 1.00 80.31 107 GLY A C 1
ATOM 875 O O . GLY A 1 107 ? 10.836 2.609 5.514 1.00 80.31 107 GLY A O 1
ATOM 876 N N . GLU A 1 108 ? 13.016 2.176 5.844 1.00 82.38 108 GLU A N 1
ATOM 877 C CA . GLU A 1 108 ? 12.818 1.295 6.999 1.00 82.38 108 GLU A CA 1
ATOM 878 C C . GLU A 1 108 ? 12.135 2.006 8.175 1.00 82.38 108 GLU A C 1
ATOM 880 O O . GLU A 1 108 ? 11.267 1.430 8.821 1.00 82.38 108 GLU A O 1
ATOM 885 N N . GLU A 1 109 ? 12.458 3.275 8.441 1.00 83.06 109 GLU A N 1
ATOM 886 C CA . GLU A 1 109 ? 11.858 4.025 9.555 1.00 83.06 109 GLU A CA 1
ATOM 887 C C . GLU A 1 109 ? 10.332 4.125 9.419 1.00 83.06 109 GLU A C 1
ATOM 889 O O . GLU A 1 109 ? 9.593 3.868 10.371 1.00 83.06 109 GLU A O 1
ATOM 894 N N . ASN A 1 110 ? 9.838 4.450 8.222 1.00 83.12 110 ASN A N 1
ATOM 895 C CA . ASN A 1 110 ? 8.403 4.536 7.968 1.00 83.12 110 ASN A CA 1
ATOM 896 C C . ASN A 1 110 ? 7.739 3.161 8.036 1.00 83.12 110 ASN A C 1
ATOM 898 O O . ASN A 1 110 ? 6.616 3.061 8.533 1.00 83.12 110 ASN A O 1
ATOM 902 N N . LEU A 1 111 ? 8.433 2.110 7.581 1.00 87.56 111 LEU A N 1
ATOM 903 C CA . LEU A 1 111 ? 7.969 0.735 7.728 1.00 87.56 111 LEU A CA 1
ATOM 904 C C . LEU A 1 111 ? 7.790 0.402 9.209 1.00 87.56 111 LEU A C 1
ATOM 906 O O . LEU A 1 111 ? 6.701 0.007 9.615 1.00 87.56 111 LEU A O 1
ATOM 910 N N . TYR A 1 112 ? 8.814 0.618 10.032 1.00 86.69 112 TYR A N 1
ATOM 911 C CA . TYR A 1 112 ? 8.748 0.320 11.460 1.00 86.69 112 TYR A CA 1
ATOM 912 C C . TYR A 1 112 ? 7.715 1.176 12.192 1.00 86.69 112 TYR A C 1
ATOM 914 O O . TYR A 1 112 ? 6.976 0.641 13.013 1.00 86.69 112 TYR A O 1
ATOM 922 N N . ASN A 1 113 ? 7.590 2.464 11.867 1.00 85.94 113 ASN A N 1
ATOM 923 C CA . ASN A 1 113 ? 6.552 3.330 12.431 1.00 85.94 113 ASN A CA 1
ATOM 924 C C . ASN A 1 113 ? 5.143 2.833 12.073 1.00 85.94 113 ASN A C 1
ATOM 926 O O . ASN A 1 113 ? 4.254 2.806 12.927 1.00 85.94 113 ASN A O 1
ATOM 930 N N . PHE A 1 114 ? 4.938 2.408 10.823 1.00 86.44 114 PHE A N 1
ATOM 931 C CA . PHE A 1 114 ? 3.677 1.821 10.378 1.00 86.44 114 PHE A CA 1
ATOM 932 C C . PHE A 1 114 ? 3.380 0.519 11.120 1.00 86.44 114 PHE A C 1
ATOM 934 O O . PHE A 1 114 ? 2.287 0.354 11.662 1.00 86.44 114 PHE A O 1
ATOM 941 N N . LEU A 1 115 ? 4.356 -0.389 11.183 1.00 87.62 115 LEU A N 1
ATOM 942 C CA . LEU A 1 115 ? 4.211 -1.649 11.896 1.00 87.62 115 LEU A CA 1
ATOM 943 C C . LEU A 1 115 ? 3.929 -1.393 13.371 1.00 87.62 115 LEU A C 1
ATOM 945 O O . LEU A 1 115 ? 2.977 -1.948 13.884 1.00 87.62 115 LEU A O 1
ATOM 949 N N . GLN A 1 116 ? 4.653 -0.502 14.042 1.00 84.19 116 GLN A N 1
ATOM 950 C CA . GLN A 1 116 ? 4.441 -0.192 15.455 1.00 84.19 116 GLN A CA 1
ATOM 951 C C . GLN A 1 116 ? 3.044 0.372 15.743 1.00 84.19 116 GLN A C 1
ATOM 953 O O . GLN A 1 116 ? 2.450 0.028 16.762 1.00 84.19 116 GLN A O 1
ATOM 958 N N . ALA A 1 117 ? 2.498 1.210 14.858 1.00 83.81 117 ALA A N 1
ATOM 959 C CA . ALA A 1 117 ? 1.160 1.775 15.032 1.00 83.81 117 ALA A CA 1
ATOM 960 C C . ALA A 1 117 ? 0.045 0.712 15.018 1.00 83.81 117 ALA A C 1
ATOM 962 O O . ALA A 1 117 ? -1.026 0.937 15.588 1.00 83.81 117 ALA A O 1
ATOM 963 N N . TYR A 1 118 ? 0.287 -0.431 14.369 1.00 81.56 118 TYR A N 1
ATOM 964 C CA . TYR A 1 118 ? -0.713 -1.481 14.158 1.00 81.56 118 TYR A CA 1
ATOM 965 C C . TYR A 1 118 ? -0.271 -2.874 14.626 1.00 81.56 118 TYR A C 1
ATOM 967 O O . TYR A 1 118 ? -1.037 -3.830 14.500 1.00 81.56 118 TYR A O 1
ATOM 975 N N . SER A 1 119 ? 0.933 -2.988 15.178 1.00 76.62 119 SER A N 1
ATOM 976 C CA . SER A 1 119 ? 1.462 -4.166 15.855 1.00 76.62 119 SER A CA 1
ATOM 977 C C . SER A 1 119 ? 0.720 -4.317 17.175 1.00 76.62 119 SER A C 1
ATOM 979 O O . SER A 1 119 ? 0.444 -3.332 17.866 1.00 76.62 119 SER A O 1
ATOM 981 N N . SER A 1 120 ? 0.320 -5.546 17.485 1.00 61.66 120 SER A N 1
ATOM 982 C CA . SER A 1 120 ? -0.578 -5.858 18.594 1.00 61.66 120 SER A CA 1
ATOM 983 C C . SER A 1 120 ? -0.126 -7.074 19.369 1.00 61.66 120 SER A C 1
ATOM 985 O O . SER A 1 120 ? 0.563 -7.934 18.787 1.00 61.66 120 SER A O 1
#

Radius of gyration: 20.53 Å; chains: 1; bounding box: 61×36×53 Å

pLDDT: mean 72.31, std 17.28, range [30.83, 90.69]

Sequence (120 aa):
MKKIYGYIVGIVVGLIIIICFVIFITGYYKTKHNKNNINPENYTQATDSTYPADEDINESFYLVYEDGKVVIYKESDRTFYDYADINMNSIPAEIREQLKLGLYIDGEENLYNFLQAYSS

Secondary structure (DSSP, 8-state):
-HHHHHHHHHHHHHHHHHHHHHHHHHHHS------------S-----------------EEEEEEETTEEEEEETTT--EEEEE-B-TTTS-HHHHHHHHH-EEEESHHHHHHHHHHHB-